Protein AF-A0A532UXM2-F1 (afdb_monomer)

Foldseek 3Di:
DDDPDLVVVLVVVLVVVVVVLVPDDAFDKDKDKAKAWPPLVLVVVLSVVLVVCCVVDVDQDQDPNDRDPSPPPPHDNDDLVRVVVSQPPDDFKDWPDKDKAWDDDDPVVVVSVTDTMITIMIMITGHHD

Organism: NCBI:txid2012998

InterPro domains:
  IPR029063 S-adenosyl-L-methionine-dependent methyltransferase superfamily [SSF53335] (11-88)

Structure (mmCIF, N/CA/C/O backbone):
data_AF-A0A532UXM2-F1
#
_entry.id   AF-A0A532UXM2-F1
#
loop_
_atom_site.group_PDB
_atom_site.id
_atom_site.type_symbol
_atom_site.label_atom_id
_atom_site.label_alt_id
_atom_site.label_comp_id
_atom_site.label_asym_id
_atom_site.label_entity_id
_atom_site.label_seq_id
_atom_site.pdbx_PDB_ins_code
_atom_site.Cartn_x
_atom_site.Cartn_y
_atom_site.Cartn_z
_atom_site.occupancy
_atom_site.B_iso_or_equiv
_atom_site.auth_seq_id
_atom_site.auth_comp_id
_atom_site.auth_asym_id
_atom_site.auth_atom_id
_atom_site.pdbx_PDB_model_num
ATOM 1 N N . MET A 1 1 ? 1.175 9.869 -1.085 1.00 52.62 1 MET A N 1
ATOM 2 C CA . MET A 1 1 ? 2.157 10.923 -1.439 1.00 52.62 1 MET A CA 1
ATOM 3 C C . MET A 1 1 ? 3.351 10.296 -2.140 1.00 52.62 1 MET A C 1
ATOM 5 O O . MET A 1 1 ? 3.815 9.254 -1.696 1.00 52.62 1 M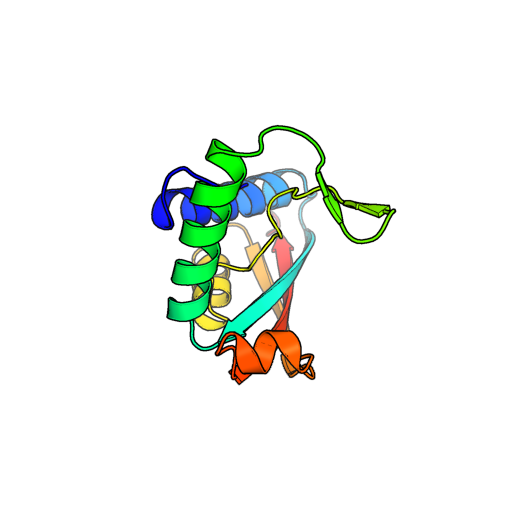ET A O 1
ATOM 9 N N . VAL A 1 2 ? 3.841 10.893 -3.226 1.00 61.56 2 VAL A N 1
ATOM 10 C CA . VAL A 1 2 ? 4.998 10.368 -3.972 1.00 61.56 2 VAL A CA 1
ATOM 11 C C . VAL A 1 2 ? 6.278 10.945 -3.358 1.00 61.56 2 VAL A C 1
ATOM 13 O O . VAL A 1 2 ? 6.552 12.132 -3.505 1.00 61.56 2 VAL A O 1
ATOM 16 N N . GLY A 1 3 ? 7.025 10.127 -2.614 1.00 62.56 3 GLY A N 1
ATOM 17 C CA . GLY A 1 3 ? 8.318 10.506 -2.037 1.00 62.56 3 GLY A CA 1
ATOM 18 C C . GLY A 1 3 ? 9.445 10.522 -3.079 1.00 62.56 3 GLY A C 1
ATOM 19 O O . GLY A 1 3 ? 9.299 9.998 -4.184 1.00 62.56 3 GLY A O 1
ATOM 20 N N . LYS A 1 4 ? 10.610 11.080 -2.720 1.00 66.12 4 LYS A N 1
ATOM 21 C CA . LYS A 1 4 ? 11.805 11.127 -3.588 1.00 66.12 4 LYS A CA 1
ATOM 22 C C . LYS A 1 4 ? 12.345 9.729 -3.909 1.00 66.12 4 LYS A C 1
ATOM 24 O O . LYS A 1 4 ? 12.970 9.532 -4.953 1.00 66.12 4 LYS A O 1
ATOM 29 N N . THR A 1 5 ? 12.103 8.764 -3.021 1.00 72.19 5 THR A N 1
ATOM 30 C CA . THR A 1 5 ? 12.486 7.355 -3.166 1.00 72.19 5 THR A CA 1
ATOM 31 C C . THR A 1 5 ? 11.286 6.431 -2.942 1.00 72.19 5 THR A C 1
ATOM 33 O O . THR A 1 5 ? 10.260 6.833 -2.382 1.00 72.19 5 THR A O 1
ATOM 36 N N . ARG A 1 6 ? 11.415 5.160 -3.354 1.00 72.19 6 ARG A N 1
ATOM 37 C CA . ARG A 1 6 ? 10.406 4.128 -3.054 1.00 72.19 6 ARG A CA 1
ATOM 38 C C . ARG A 1 6 ? 10.229 3.938 -1.551 1.00 72.19 6 ARG A C 1
ATOM 40 O O . ARG A 1 6 ? 9.097 3.849 -1.095 1.00 72.19 6 ARG A O 1
ATOM 47 N N . ARG A 1 7 ? 11.335 3.931 -0.799 1.00 78.62 7 ARG A N 1
ATOM 48 C CA . ARG A 1 7 ? 11.321 3.854 0.666 1.00 78.62 7 ARG A CA 1
ATOM 49 C C . ARG A 1 7 ? 10.525 5.012 1.263 1.00 78.62 7 ARG A C 1
ATOM 51 O O . ARG A 1 7 ? 9.525 4.769 1.914 1.00 78.62 7 ARG A O 1
ATOM 58 N N . GLN A 1 8 ? 10.849 6.247 0.879 1.00 78.44 8 GLN A N 1
ATOM 59 C CA . GLN A 1 8 ? 10.135 7.424 1.375 1.00 78.44 8 GLN A CA 1
ATOM 60 C C . GLN A 1 8 ? 8.645 7.419 1.000 1.00 78.44 8 GLN A C 1
ATOM 62 O O . GLN A 1 8 ? 7.808 7.869 1.770 1.00 78.44 8 GLN A O 1
ATOM 67 N N . SER A 1 9 ? 8.287 6.907 -0.181 1.00 77.12 9 SER A N 1
ATOM 68 C CA . SER A 1 9 ? 6.875 6.768 -0.567 1.00 77.12 9 SER A CA 1
ATOM 69 C C . SER A 1 9 ? 6.130 5.773 0.326 1.00 77.12 9 SER A C 1
ATOM 71 O O . SER A 1 9 ? 4.968 6.012 0.647 1.00 77.12 9 SER A O 1
ATOM 73 N N . ARG A 1 10 ? 6.795 4.687 0.744 1.00 80.12 10 ARG A N 1
ATOM 74 C CA . ARG A 1 10 ? 6.237 3.720 1.698 1.00 80.12 10 ARG A CA 1
ATOM 75 C C . ARG A 1 10 ? 6.113 4.319 3.095 1.00 80.12 10 ARG A C 1
ATOM 77 O O . ARG A 1 10 ? 5.048 4.206 3.690 1.00 80.12 10 ARG A O 1
ATOM 84 N N . ASP A 1 11 ? 7.142 5.021 3.561 1.00 84.12 11 ASP A N 1
ATOM 85 C CA . ASP A 1 11 ? 7.132 5.697 4.863 1.00 84.12 11 ASP A CA 1
ATOM 86 C C . ASP A 1 11 ? 5.988 6.724 4.931 1.00 84.12 11 ASP A C 1
ATOM 88 O O . ASP A 1 11 ? 5.195 6.730 5.869 1.00 84.12 11 ASP A O 1
ATOM 92 N N . ASN A 1 12 ? 5.819 7.524 3.872 1.00 84.81 12 ASN A N 1
ATOM 93 C CA . ASN A 1 12 ? 4.715 8.476 3.752 1.00 84.81 12 ASN A CA 1
ATOM 94 C C . ASN A 1 12 ? 3.337 7.796 3.749 1.00 84.81 12 ASN A C 1
ATOM 96 O O . ASN A 1 12 ? 2.377 8.367 4.260 1.00 84.81 12 ASN A O 1
ATOM 100 N N . ALA A 1 13 ? 3.209 6.614 3.139 1.00 84.50 13 ALA A N 1
ATOM 101 C CA . ALA A 1 13 ? 1.954 5.867 3.144 1.00 84.50 13 ALA A CA 1
ATOM 102 C C . ALA A 1 13 ? 1.637 5.325 4.546 1.00 84.50 13 ALA A C 1
ATOM 104 O O . ALA A 1 13 ? 0.512 5.485 5.010 1.00 84.50 13 ALA A O 1
ATOM 105 N N . SER A 1 14 ? 2.636 4.779 5.244 1.00 85.75 14 SER A N 1
ATOM 106 C CA . SER A 1 14 ? 2.496 4.319 6.631 1.00 85.75 14 SER A CA 1
ATOM 107 C C . SER A 1 14 ? 2.087 5.459 7.573 1.00 85.75 14 SER A C 1
ATOM 109 O O . SER A 1 14 ? 1.127 5.332 8.339 1.00 85.75 14 SER A O 1
ATOM 111 N N . LEU A 1 15 ? 2.732 6.624 7.449 1.00 89.19 15 LEU A N 1
ATOM 112 C CA . LEU A 1 15 ? 2.352 7.830 8.190 1.00 89.19 15 LEU A CA 1
ATOM 113 C 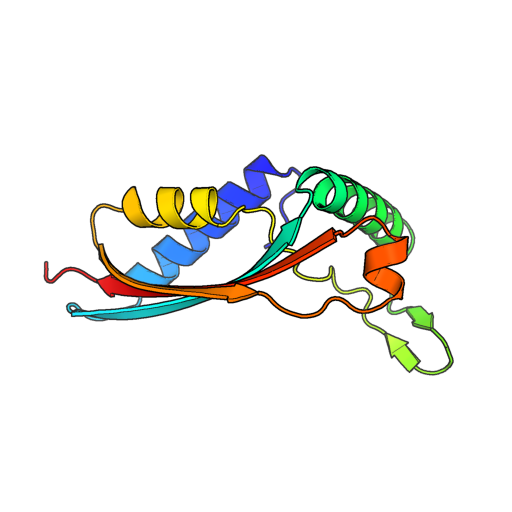C . LEU A 1 15 ? 0.924 8.277 7.865 1.00 89.19 15 LEU A C 1
ATOM 115 O O . LEU A 1 15 ? 0.169 8.615 8.772 1.00 89.19 15 LEU A O 1
ATOM 119 N N . ALA A 1 16 ? 0.522 8.246 6.591 1.00 88.88 16 ALA A N 1
ATOM 120 C CA . ALA A 1 16 ? -0.830 8.623 6.190 1.00 88.88 16 ALA A CA 1
ATOM 121 C C . ALA A 1 16 ? -1.896 7.708 6.813 1.00 88.88 16 ALA A C 1
ATOM 123 O O . ALA A 1 16 ? -2.894 8.209 7.330 1.00 88.88 16 ALA A O 1
ATOM 124 N N . VAL A 1 17 ? -1.674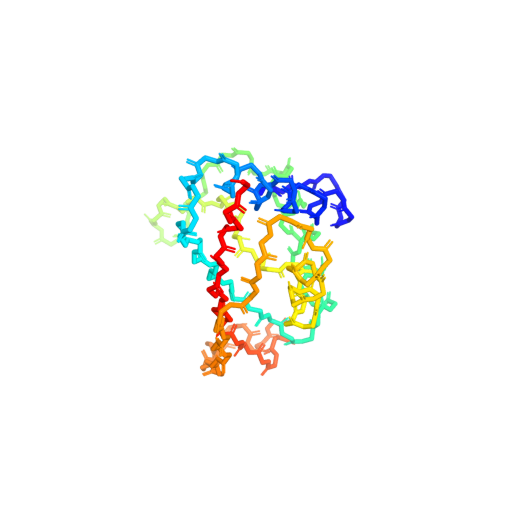 6.389 6.817 1.00 89.31 17 VAL A N 1
ATOM 125 C CA . VAL A 1 17 ? -2.576 5.429 7.476 1.00 89.31 17 VAL A CA 1
ATOM 126 C C . VAL A 1 17 ? -2.615 5.675 8.986 1.00 89.31 17 VAL A C 1
ATOM 128 O O . VAL A 1 17 ? -3.695 5.731 9.570 1.00 89.31 17 VAL A O 1
ATOM 131 N N . THR A 1 18 ? -1.460 5.913 9.608 1.00 90.00 18 THR A N 1
ATOM 132 C CA . THR A 1 18 ? -1.361 6.216 11.044 1.00 90.00 18 THR A CA 1
ATOM 133 C C . THR A 1 18 ? -2.141 7.481 11.412 1.00 90.00 18 THR A C 1
ATOM 135 O O . THR A 1 18 ? -2.937 7.481 12.350 1.00 90.00 18 THR A O 1
ATOM 138 N N . HIS A 1 19 ? -1.969 8.565 10.653 1.00 92.88 19 HIS A N 1
ATOM 139 C CA . HIS A 1 19 ? -2.724 9.798 10.864 1.00 92.88 19 HIS A CA 1
ATOM 140 C C . HIS A 1 19 ? -4.223 9.600 10.626 1.00 92.88 19 HIS A C 1
ATOM 142 O O . HIS A 1 19 ? -5.021 10.087 11.423 1.00 92.88 19 HIS A O 1
ATOM 148 N N . ALA A 1 20 ? -4.615 8.843 9.597 1.00 91.75 20 ALA A N 1
ATOM 149 C CA . ALA A 1 20 ? -6.017 8.519 9.347 1.00 91.75 20 ALA A CA 1
ATOM 150 C C . ALA A 1 20 ? -6.650 7.761 10.527 1.00 91.75 20 ALA A C 1
ATOM 152 O O . ALA A 1 20 ? -7.733 8.131 10.972 1.00 91.75 20 ALA A O 1
ATOM 153 N N . LEU A 1 21 ? -5.957 6.767 11.096 1.00 91.62 21 LEU A N 1
ATOM 154 C CA . LEU A 1 21 ? -6.403 6.061 12.304 1.00 91.62 21 LEU A CA 1
ATOM 155 C C . LEU A 1 21 ? -6.514 6.997 13.515 1.00 91.62 21 LEU A C 1
ATOM 157 O O . LEU A 1 21 ? -7.460 6.898 14.300 1.00 91.62 21 LEU A O 1
ATOM 161 N N . ASN A 1 22 ? -5.586 7.940 13.675 1.00 91.00 22 ASN A N 1
ATOM 162 C CA . ASN A 1 22 ? -5.629 8.895 14.784 1.00 91.00 22 ASN A CA 1
ATOM 163 C C . ASN A 1 22 ? -6.867 9.800 14.740 1.00 91.00 22 ASN A C 1
ATOM 165 O O . ASN A 1 22 ? -7.382 10.140 15.802 1.00 91.00 22 ASN A O 1
ATOM 169 N N . LEU A 1 23 ? -7.389 10.107 13.549 1.00 93.31 23 LEU A N 1
ATOM 170 C CA . LEU A 1 23 ? -8.617 10.892 13.375 1.00 93.31 23 LEU A CA 1
ATOM 171 C C . LEU A 1 23 ? -9.896 10.127 13.750 1.00 93.31 23 LEU A C 1
ATOM 173 O O . LEU A 1 23 ? -10.932 10.746 13.989 1.00 93.31 23 LEU A O 1
ATOM 177 N N . LEU A 1 24 ? -9.856 8.793 13.799 1.00 93.38 24 LEU A N 1
ATOM 178 C CA . LEU A 1 24 ? -11.034 7.998 14.136 1.00 93.38 24 LEU A CA 1
ATOM 179 C C . LEU A 1 24 ? -11.334 8.037 15.634 1.00 93.38 24 LEU A C 1
ATOM 181 O O . LEU A 1 24 ? -10.432 8.024 16.477 1.00 93.38 24 LEU A O 1
ATOM 185 N N . LYS A 1 25 ? -12.624 7.977 15.971 1.00 94.06 25 LYS A N 1
ATOM 186 C CA . LYS A 1 25 ? -13.068 7.660 17.333 1.00 94.06 25 LYS A CA 1
ATOM 187 C C . LYS A 1 25 ? -12.686 6.213 17.698 1.00 94.06 25 LYS A C 1
ATOM 189 O O . LYS A 1 25 ? -12.584 5.377 16.794 1.00 94.06 25 LYS A O 1
ATOM 194 N N . PRO A 1 26 ? -12.505 5.898 18.994 1.00 94.25 26 PRO A N 1
ATOM 195 C CA . PRO A 1 26 ? -12.360 4.525 19.479 1.00 94.25 26 PRO A CA 1
ATOM 196 C C . PRO A 1 26 ? -13.407 3.578 18.877 1.00 94.25 26 PRO A C 1
ATOM 198 O O . PRO A 1 26 ? -14.595 3.899 18.838 1.00 94.25 26 PRO A O 1
ATOM 201 N N . GLY A 1 27 ? -12.969 2.427 18.364 1.00 93.62 27 GLY A N 1
ATOM 202 C CA . GLY A 1 27 ? -13.838 1.460 17.687 1.00 93.62 27 GLY A CA 1
ATOM 203 C C . GLY A 1 27 ? -14.278 1.835 16.264 1.00 93.62 27 GLY A C 1
ATOM 204 O O . GLY A 1 27 ? -14.983 1.037 15.643 1.00 93.62 27 GLY A O 1
ATOM 205 N N . GLY A 1 28 ? -13.876 2.999 15.742 1.00 95.19 28 GLY A N 1
ATOM 206 C CA . GLY A 1 28 ? -14.109 3.412 14.357 1.00 95.19 28 GLY A CA 1
ATOM 207 C C . GLY A 1 28 ? -13.303 2.588 13.350 1.00 95.19 28 GLY A C 1
ATOM 208 O O . GLY A 1 28 ? -12.276 2.001 13.695 1.00 95.19 28 GLY A O 1
ATOM 209 N N . HIS A 1 29 ? -13.761 2.565 12.096 1.00 96.00 29 HIS A N 1
ATOM 210 C CA . HIS A 1 29 ? -13.157 1.771 11.025 1.00 96.00 29 HIS A CA 1
ATOM 211 C C . HIS A 1 29 ? -12.479 2.659 9.977 1.00 96.00 29 HIS A C 1
ATOM 213 O O . HIS A 1 29 ? -13.043 3.664 9.545 1.00 96.00 29 HIS A O 1
ATOM 219 N N . LEU A 1 30 ? -11.286 2.257 9.548 1.00 94.38 30 LEU A N 1
ATOM 220 C CA . LEU A 1 30 ? -10.597 2.762 8.369 1.00 94.38 30 LEU A CA 1
ATOM 221 C C . LEU A 1 30 ? -10.701 1.707 7.263 1.00 94.38 30 LEU A C 1
ATOM 223 O O . LEU A 1 30 ? -10.426 0.531 7.490 1.00 94.38 30 LEU A O 1
ATOM 227 N N . ILE A 1 31 ? -11.079 2.134 6.062 1.00 94.25 31 ILE A N 1
ATOM 228 C CA . ILE A 1 31 ? -11.119 1.277 4.876 1.00 94.25 31 ILE A CA 1
ATOM 229 C C . ILE A 1 31 ? -9.979 1.713 3.959 1.00 94.25 31 ILE A C 1
ATOM 231 O O . ILE A 1 31 ? -9.939 2.857 3.510 1.00 94.25 31 ILE A O 1
ATOM 235 N N . ILE A 1 32 ? -9.050 0.801 3.692 1.00 90.94 32 ILE A N 1
ATOM 236 C CA . ILE A 1 32 ? -7.896 1.024 2.821 1.00 90.94 32 ILE A CA 1
ATOM 237 C C . ILE A 1 32 ? -8.151 0.259 1.528 1.00 90.94 32 ILE A C 1
ATOM 239 O O . ILE A 1 32 ? -8.274 -0.962 1.554 1.00 90.94 32 ILE A O 1
ATOM 243 N N . ILE A 1 33 ? -8.236 0.972 0.405 1.00 89.81 33 ILE A N 1
ATOM 244 C CA . ILE A 1 33 ? -8.442 0.385 -0.924 1.00 89.81 33 ILE A CA 1
ATOM 245 C C . ILE A 1 33 ? -7.238 0.738 -1.779 1.00 89.81 33 ILE A C 1
ATOM 247 O O . ILE A 1 33 ? -6.986 1.915 -2.024 1.00 89.81 33 ILE A O 1
ATOM 251 N N . GLU A 1 34 ? -6.522 -0.276 -2.252 1.00 86.56 34 GLU A N 1
ATOM 252 C CA . GLU A 1 34 ? -5.279 -0.078 -2.984 1.00 86.56 34 GLU A CA 1
ATOM 253 C C . GLU A 1 34 ? -5.152 -1.062 -4.164 1.00 86.56 34 GLU A C 1
ATOM 255 O O . GLU A 1 34 ? -5.259 -2.280 -3.981 1.00 86.56 34 GLU A O 1
ATOM 260 N N . PRO A 1 35 ? -4.912 -0.571 -5.396 1.00 85.75 35 PRO A N 1
ATOM 261 C CA . PRO A 1 35 ? -4.674 -1.427 -6.550 1.00 85.75 35 PRO A CA 1
ATOM 262 C C . PRO A 1 35 ? -3.212 -1.884 -6.603 1.00 85.75 35 PRO A C 1
ATOM 264 O O . PRO A 1 35 ? -2.308 -1.086 -6.846 1.00 85.75 35 PRO A O 1
ATOM 267 N N . VAL A 1 36 ? -2.970 -3.183 -6.463 1.00 86.88 36 VAL A N 1
ATOM 268 C CA . VAL A 1 36 ? -1.633 -3.786 -6.505 1.00 86.88 36 VAL A CA 1
ATOM 269 C C . VAL A 1 36 ? -1.357 -4.388 -7.882 1.00 86.88 36 VAL A C 1
ATOM 271 O O . VAL A 1 36 ? -2.179 -5.106 -8.449 1.00 86.88 36 VAL A O 1
ATOM 274 N N . PHE A 1 37 ? -0.173 -4.113 -8.429 1.00 84.31 37 PHE A N 1
ATOM 275 C CA . PHE A 1 37 ? 0.229 -4.521 -9.775 1.00 84.31 37 PHE A CA 1
ATOM 276 C C . PHE A 1 37 ? 1.479 -5.405 -9.739 1.00 84.31 37 PHE A C 1
ATOM 278 O O . PHE A 1 37 ? 2.441 -5.113 -9.027 1.00 84.31 37 PHE A O 1
ATOM 285 N N . TYR A 1 38 ? 1.492 -6.451 -10.564 1.00 81.69 38 TYR A N 1
ATOM 286 C CA . TYR A 1 38 ? 2.608 -7.386 -10.692 1.00 81.69 38 TYR A CA 1
ATOM 287 C C . TYR A 1 38 ? 3.091 -7.492 -12.147 1.00 81.69 38 TYR A C 1
ATOM 289 O O . TYR A 1 38 ? 2.267 -7.456 -13.066 1.00 81.69 38 TYR A O 1
ATOM 297 N N . PRO A 1 39 ? 4.400 -7.707 -12.371 1.00 80.12 39 PRO A N 1
ATOM 298 C CA . PRO A 1 39 ? 5.435 -7.864 -11.348 1.00 80.12 39 PRO A CA 1
ATOM 299 C C . PRO A 1 39 ? 5.885 -6.516 -10.748 1.00 80.12 39 PRO A C 1
ATOM 301 O O . PRO A 1 39 ? 5.943 -5.491 -11.423 1.00 80.12 39 PRO A O 1
ATOM 304 N N . VAL A 1 40 ? 6.219 -6.521 -9.456 1.00 75.44 40 VAL A N 1
ATOM 305 C CA . VAL A 1 40 ? 6.410 -5.317 -8.611 1.00 75.44 40 VAL A CA 1
ATOM 306 C C . VAL A 1 40 ? 7.537 -4.396 -9.102 1.00 75.44 40 VAL A C 1
ATOM 308 O O . VAL A 1 40 ? 7.525 -3.180 -8.869 1.00 75.44 40 VAL A O 1
ATOM 311 N N . PHE A 1 41 ? 8.531 -4.958 -9.792 1.00 72.94 41 PHE A N 1
ATOM 312 C CA . PHE A 1 41 ? 9.642 -4.194 -10.357 1.00 72.94 41 PHE A CA 1
ATOM 313 C C . PHE A 1 41 ? 9.204 -3.321 -11.543 1.00 72.94 41 PHE A C 1
ATOM 315 O O . PHE A 1 41 ? 9.727 -2.216 -11.691 1.00 72.94 41 PHE A O 1
ATOM 322 N N . MET A 1 42 ? 8.185 -3.732 -12.312 1.00 71.88 42 MET A N 1
ATOM 323 C CA . MET A 1 42 ? 7.640 -2.923 -13.413 1.00 71.88 42 MET A CA 1
ATOM 324 C C . MET A 1 42 ? 7.002 -1.636 -12.897 1.00 71.88 42 MET A C 1
ATOM 326 O O . MET A 1 42 ? 7.120 -0.588 -13.527 1.00 71.88 42 MET A O 1
ATOM 330 N N . MET A 1 43 ? 6.450 -1.658 -11.682 1.00 68.38 43 MET A N 1
ATOM 331 C CA . MET A 1 43 ? 5.967 -0.440 -11.021 1.00 68.38 43 MET A CA 1
ATOM 332 C C . MET A 1 43 ? 7.107 0.515 -10.648 1.00 68.38 43 MET A C 1
ATOM 334 O O . MET A 1 43 ? 6.904 1.726 -10.578 1.00 68.38 43 MET A O 1
ATOM 338 N N . GLY A 1 44 ? 8.325 -0.009 -10.474 1.00 64.00 44 GLY A N 1
ATOM 339 C CA . GLY A 1 44 ? 9.543 0.787 -10.338 1.00 64.00 44 GLY A CA 1
ATOM 340 C C . GLY A 1 44 ? 9.932 1.480 -11.642 1.00 64.00 44 GLY A C 1
ATOM 341 O O . GLY A 1 44 ? 10.196 2.678 -11.633 1.00 64.00 44 GLY A O 1
ATOM 342 N N . VAL A 1 45 ? 9.898 0.765 -12.769 1.00 67.38 45 VAL A N 1
ATOM 343 C CA . VAL A 1 45 ? 10.150 1.355 -14.098 1.00 67.38 45 VAL A CA 1
ATOM 344 C C . VAL A 1 45 ? 9.144 2.468 -14.375 1.00 67.38 45 VAL A C 1
ATOM 346 O O . VAL A 1 45 ? 9.529 3.592 -14.685 1.00 67.38 45 VAL A O 1
ATOM 349 N N . VAL A 1 46 ? 7.857 2.196 -14.147 1.00 67.19 46 VAL A N 1
ATOM 350 C CA . VAL A 1 46 ? 6.785 3.187 -14.283 1.00 67.19 46 VAL A CA 1
ATOM 351 C C . VAL A 1 46 ? 7.025 4.402 -13.375 1.00 67.19 46 VAL A C 1
ATOM 353 O O . VAL A 1 46 ? 6.804 5.529 -13.811 1.00 67.19 46 VAL A O 1
ATOM 356 N N . PHE A 1 47 ? 7.514 4.216 -12.144 1.00 66.38 47 PHE A N 1
ATOM 357 C CA . PHE A 1 47 ? 7.887 5.318 -11.246 1.00 66.38 47 PHE A CA 1
ATOM 358 C C . PHE A 1 47 ? 9.006 6.196 -11.820 1.00 66.38 47 PHE A C 1
ATOM 360 O O . PHE A 1 47 ? 8.875 7.421 -11.827 1.00 66.38 47 PHE A O 1
ATOM 367 N N . TYR A 1 48 ? 10.088 5.599 -12.324 1.00 65.62 48 TYR A N 1
ATOM 368 C CA . TYR A 1 48 ? 11.208 6.361 -12.884 1.00 65.62 48 TYR A CA 1
ATOM 369 C C . TYR A 1 48 ? 10.847 7.051 -14.199 1.00 65.62 48 TYR A C 1
ATOM 371 O O . TYR A 1 48 ? 11.178 8.225 -14.360 1.00 65.62 48 TYR A O 1
ATOM 379 N N . VAL A 1 49 ? 10.107 6.376 -15.086 1.00 67.94 49 VAL A N 1
ATOM 380 C CA . VAL A 1 49 ? 9.578 6.972 -16.323 1.00 67.94 49 VAL A CA 1
ATOM 381 C C . VAL A 1 49 ? 8.695 8.171 -15.986 1.00 67.94 49 VAL A C 1
ATOM 383 O O . VAL A 1 49 ? 8.918 9.259 -16.505 1.00 67.94 49 VAL A O 1
ATOM 386 N N . LYS A 1 50 ? 7.755 8.024 -15.044 1.00 68.38 50 LYS A N 1
ATOM 387 C CA . LYS A 1 50 ? 6.912 9.138 -14.581 1.00 68.38 50 LYS A CA 1
ATOM 388 C C . LYS A 1 50 ? 7.731 10.277 -14.005 1.00 68.38 50 LYS A C 1
ATOM 390 O O . LYS A 1 50 ? 7.473 11.417 -14.355 1.00 68.38 50 LYS A O 1
ATOM 395 N N . ARG A 1 51 ? 8.716 9.987 -13.150 1.00 67.88 51 ARG A N 1
ATOM 396 C CA . ARG A 1 51 ? 9.584 11.011 -12.555 1.00 67.88 51 ARG A CA 1
ATOM 397 C C . ARG A 1 51 ? 10.340 11.784 -13.632 1.00 67.88 51 ARG A C 1
ATOM 399 O O . ARG A 1 51 ? 10.436 13.006 -13.543 1.00 67.88 51 ARG A O 1
ATOM 406 N N . PHE A 1 52 ? 10.874 11.079 -14.625 1.00 64.25 52 PHE A N 1
ATOM 407 C CA . PHE A 1 52 ? 11.557 11.687 -15.759 1.00 64.25 52 PHE A CA 1
ATOM 408 C C . PHE A 1 52 ? 10.606 12.588 -16.553 1.00 64.25 52 PHE A C 1
ATOM 410 O O . PHE A 1 52 ? 10.913 13.757 -16.753 1.00 64.25 52 PHE A O 1
ATOM 417 N N . VAL A 1 53 ? 9.407 12.098 -16.875 1.00 62.34 53 VAL A N 1
ATOM 418 C CA . VAL A 1 53 ? 8.375 12.884 -17.562 1.00 62.34 53 VAL A CA 1
ATOM 419 C C . VAL A 1 53 ? 7.972 14.107 -16.732 1.00 62.34 53 VAL A C 1
ATOM 421 O O . VAL A 1 53 ? 8.056 15.214 -17.235 1.00 62.34 53 VAL A O 1
ATOM 424 N N . THR A 1 54 ? 7.672 13.974 -15.436 1.00 58.84 54 THR A N 1
ATOM 425 C CA . THR A 1 54 ? 7.303 15.115 -14.568 1.00 58.84 54 THR A CA 1
ATOM 426 C C . THR A 1 54 ? 8.407 16.158 -14.396 1.00 58.84 54 THR A C 1
ATOM 428 O O . THR A 1 54 ? 8.103 17.305 -14.096 1.00 58.84 54 THR A O 1
ATOM 431 N N . LYS A 1 55 ? 9.683 15.787 -14.569 1.00 60.34 55 LYS A N 1
ATOM 432 C CA . LYS A 1 55 ? 10.793 16.754 -14.571 1.00 60.34 55 LYS A CA 1
ATOM 433 C C . LYS A 1 55 ? 10.837 17.589 -15.851 1.00 60.34 55 LYS A C 1
ATOM 435 O O . LYS A 1 55 ? 11.356 18.696 -15.816 1.00 60.34 55 LYS A O 1
ATOM 440 N N . VAL A 1 56 ? 10.350 17.037 -16.960 1.00 58.06 56 VAL A N 1
ATOM 441 C CA . VAL A 1 56 ? 10.370 17.668 -18.288 1.00 58.06 56 VAL A CA 1
ATOM 442 C C . VAL A 1 56 ? 9.044 18.379 -18.577 1.00 58.06 56 VAL A C 1
ATOM 444 O O . VAL A 1 56 ? 9.018 19.403 -19.250 1.00 58.06 56 VAL A O 1
ATOM 447 N N . THR A 1 57 ? 7.938 17.872 -18.036 1.00 53.28 57 THR A N 1
ATOM 448 C CA . THR A 1 57 ? 6.582 18.366 -18.275 1.00 53.28 57 THR A CA 1
ATOM 449 C C . THR A 1 57 ? 5.915 18.691 -16.941 1.00 53.28 57 THR A C 1
ATOM 451 O O . THR A 1 57 ? 5.148 17.899 -16.393 1.00 53.28 57 THR A O 1
ATOM 454 N N . SER A 1 58 ? 6.232 19.866 -16.400 1.00 48.69 58 SER A N 1
ATOM 455 C CA . SER A 1 58 ? 5.617 20.419 -15.182 1.00 48.69 58 SER A CA 1
ATOM 456 C C . SER A 1 58 ? 4.188 20.934 -15.413 1.00 48.69 58 SER A C 1
ATOM 458 O O . SER A 1 58 ? 3.485 21.255 -14.460 1.00 48.69 58 SER A O 1
ATOM 460 N N . ASN A 1 59 ? 3.756 21.013 -16.676 1.00 49.84 59 ASN A N 1
ATOM 461 C CA . ASN A 1 59 ? 2.477 21.577 -17.093 1.00 49.84 59 ASN A CA 1
ATOM 462 C C . ASN A 1 59 ? 1.573 20.501 -17.700 1.00 49.84 59 ASN A C 1
ATOM 464 O O . ASN A 1 59 ? 2.052 19.541 -18.303 1.00 49.84 59 ASN A O 1
ATOM 468 N N . ARG A 1 60 ? 0.255 20.674 -17.531 1.00 52.75 60 ARG A N 1
ATOM 469 C CA . ARG A 1 60 ? -0.791 19.849 -18.156 1.00 52.75 60 ARG A CA 1
ATOM 470 C C . ARG A 1 60 ? -0.445 19.624 -19.626 1.00 52.75 60 ARG A C 1
ATOM 472 O O . ARG A 1 60 ? -0.252 20.592 -20.353 1.00 52.75 60 ARG A O 1
ATOM 479 N N . ILE A 1 61 ? -0.375 18.369 -20.055 1.00 49.72 61 ILE A N 1
ATOM 480 C CA . ILE A 1 61 ? -0.070 18.043 -21.449 1.00 49.72 61 ILE A CA 1
ATOM 481 C C . ILE A 1 61 ? -1.355 17.610 -22.130 1.00 49.72 61 ILE A C 1
ATOM 483 O O . ILE A 1 61 ? -2.118 16.786 -21.616 1.00 49.72 61 ILE A O 1
ATOM 487 N N . GLN A 1 62 ? -1.613 18.201 -23.289 1.00 46.44 62 GLN A N 1
ATOM 488 C CA . GLN A 1 62 ? -2.742 17.818 -24.110 1.00 46.44 62 GLN A CA 1
ATOM 489 C C . GLN A 1 62 ? -2.366 16.539 -24.861 1.00 46.44 62 GLN A C 1
ATOM 491 O O . GLN A 1 62 ? -1.466 16.537 -25.695 1.00 46.44 62 GLN A O 1
ATOM 496 N N . ILE A 1 63 ? -3.046 15.438 -24.546 1.00 56.88 63 ILE A N 1
ATOM 497 C CA . ILE A 1 63 ? -2.907 14.173 -25.275 1.00 56.88 63 ILE A CA 1
ATOM 498 C C . ILE A 1 63 ? -4.233 13.943 -25.989 1.00 56.88 63 ILE A C 1
ATOM 500 O O . ILE A 1 63 ? -5.277 13.891 -25.338 1.00 56.88 63 ILE A O 1
ATOM 504 N N . LEU A 1 64 ? -4.189 13.823 -27.321 1.00 51.72 64 LEU A N 1
ATOM 505 C CA . LEU A 1 64 ? -5.362 13.562 -28.170 1.00 51.72 64 LEU A CA 1
ATOM 506 C C . LEU A 1 64 ? -6.508 14.566 -27.938 1.00 51.72 64 LEU A C 1
ATOM 508 O O . LEU A 1 64 ? -7.657 14.188 -27.721 1.00 51.72 64 LEU A O 1
ATOM 512 N N . GLY A 1 65 ? -6.184 15.861 -27.905 1.00 50.84 65 GLY A N 1
ATOM 513 C CA . GLY A 1 65 ? -7.171 16.933 -27.741 1.00 50.84 65 GLY A CA 1
ATOM 514 C C . GLY A 1 65 ? -7.715 17.112 -26.318 1.00 50.84 65 GLY A C 1
ATOM 515 O O . GLY A 1 65 ? -8.370 18.117 -26.056 1.00 50.84 65 GLY A O 1
ATOM 516 N N . LYS A 1 66 ? -7.406 16.214 -25.371 1.00 46.66 66 LYS A N 1
ATOM 517 C CA . LYS A 1 66 ? -7.845 16.312 -23.971 1.00 46.66 66 LYS A CA 1
ATOM 518 C C . LYS A 1 66 ? -6.711 16.792 -23.074 1.00 46.66 66 LYS A C 1
ATOM 520 O O . LYS A 1 66 ? -5.602 16.254 -23.113 1.00 46.66 66 LYS A O 1
ATOM 525 N N . TRP A 1 67 ? -7.009 17.785 -22.236 1.00 48.56 67 TRP A N 1
ATOM 526 C CA . TRP A 1 67 ? -6.137 18.189 -21.137 1.00 48.56 67 TRP A CA 1
ATOM 527 C C . TRP A 1 67 ? -6.041 17.037 -20.147 1.00 48.56 67 TRP A C 1
ATOM 529 O O . TRP A 1 67 ? -6.948 16.807 -19.350 1.00 48.56 67 TRP A O 1
ATOM 539 N N . ASN A 1 68 ? -4.944 16.292 -20.218 1.00 46.66 68 ASN A N 1
ATOM 540 C CA . ASN A 1 68 ? -4.668 15.246 -19.259 1.00 46.66 68 ASN A CA 1
ATOM 541 C C . ASN A 1 68 ? -3.740 15.831 -18.205 1.00 46.66 68 ASN A C 1
ATOM 543 O O . ASN A 1 68 ? -2.636 16.302 -18.493 1.00 46.66 68 ASN A O 1
ATOM 547 N N . ASN A 1 69 ? -4.180 15.784 -16.951 1.00 46.81 69 ASN A N 1
ATOM 548 C CA . ASN A 1 69 ? -3.222 15.862 -15.870 1.00 46.81 69 ASN A CA 1
ATOM 549 C C . ASN A 1 69 ? -2.338 14.621 -16.020 1.00 46.81 69 ASN A C 1
ATOM 551 O O . ASN A 1 69 ? -2.772 13.521 -15.682 1.00 46.81 69 ASN A O 1
ATOM 555 N N . ILE A 1 70 ? -1.075 14.787 -16.420 1.00 49.28 70 ILE A N 1
ATOM 556 C CA . ILE A 1 70 ? -0.032 13.858 -15.962 1.00 49.28 70 ILE A CA 1
ATOM 557 C C . ILE A 1 70 ? 0.225 14.171 -14.479 1.00 49.28 70 ILE A C 1
ATOM 559 O O . ILE A 1 70 ? 1.327 14.460 -14.034 1.00 49.28 70 ILE A O 1
ATOM 563 N N . GLY A 1 71 ? -0.848 14.170 -13.686 1.00 41.84 71 GLY A N 1
ATOM 564 C CA . GLY A 1 71 ? -0.757 14.006 -12.253 1.00 41.84 71 GLY A CA 1
ATOM 565 C C . GLY A 1 71 ? -0.296 12.576 -12.050 1.00 41.84 71 GLY A C 1
ATOM 566 O O . GLY A 1 71 ? -0.843 11.666 -12.676 1.00 41.84 71 GLY A O 1
ATOM 567 N N . ALA A 1 72 ? 0.758 12.395 -11.255 1.00 39.12 72 ALA A N 1
ATOM 568 C CA . ALA A 1 72 ? 1.387 11.102 -11.029 1.00 39.12 72 ALA A CA 1
ATOM 569 C C . ALA A 1 72 ? 0.308 10.026 -10.819 1.00 39.12 72 ALA A C 1
ATOM 571 O O . ALA A 1 72 ? -0.418 10.106 -9.827 1.00 39.12 72 ALA A O 1
ATOM 572 N N . PRO A 1 73 ? 0.161 9.033 -11.720 1.00 45.00 73 PRO A N 1
ATOM 573 C CA . PRO A 1 73 ? -0.817 7.989 -11.488 1.00 45.00 73 PRO A CA 1
ATOM 574 C C . PRO A 1 73 ? -0.416 7.306 -10.193 1.00 45.00 73 PRO A C 1
ATOM 576 O O . PRO A 1 73 ? 0.720 6.820 -10.107 1.00 45.00 73 PRO A O 1
ATOM 579 N N . VAL A 1 74 ? -1.320 7.346 -9.214 1.00 50.53 74 VAL A N 1
ATOM 580 C CA . VAL A 1 74 ? -1.201 6.672 -7.925 1.00 50.53 74 VAL A CA 1
ATOM 581 C C . VAL A 1 74 ? -1.101 5.192 -8.247 1.00 50.53 74 VAL A C 1
ATOM 583 O O . VAL A 1 74 ? -2.076 4.529 -8.582 1.00 50.53 74 VAL A O 1
ATOM 586 N N . VAL A 1 75 ? 0.132 4.716 -8.313 1.00 57.47 75 VAL A N 1
ATOM 587 C CA . VAL A 1 75 ? 0.438 3.312 -8.509 1.00 57.47 75 VAL A CA 1
ATOM 588 C C . VAL A 1 75 ? 0.861 2.779 -7.167 1.00 57.47 75 VAL A C 1
ATOM 590 O O . VAL A 1 75 ? 1.742 3.369 -6.538 1.00 57.47 75 VAL A O 1
ATOM 593 N N . SER A 1 76 ? 0.240 1.687 -6.735 1.00 60.06 76 SER A N 1
ATOM 594 C CA . SER A 1 76 ? 0.643 1.085 -5.480 1.00 60.06 76 SER A CA 1
ATOM 595 C C . SER A 1 76 ? 2.084 0.613 -5.556 1.00 60.06 76 SER A C 1
ATOM 597 O O . SER A 1 76 ? 2.504 -0.051 -6.509 1.00 60.06 76 SER A O 1
ATOM 599 N N . TYR A 1 77 ? 2.853 0.991 -4.541 1.00 69.19 77 TYR A N 1
ATOM 600 C CA . TYR A 1 77 ? 4.247 0.583 -4.369 1.00 69.19 77 TYR A CA 1
ATOM 601 C C . TYR A 1 77 ? 4.396 -0.619 -3.438 1.00 69.19 77 TYR A C 1
ATOM 603 O O . TYR A 1 77 ? 5.530 -1.047 -3.171 1.00 69.19 77 TYR A O 1
ATOM 611 N N . PHE A 1 78 ? 3.270 -1.117 -2.937 1.00 77.25 78 PHE A N 1
ATOM 612 C CA . PHE A 1 78 ? 3.183 -2.236 -2.025 1.00 77.25 78 PHE A CA 1
ATOM 613 C C . PHE A 1 78 ? 2.685 -3.470 -2.768 1.00 77.25 78 PHE A C 1
ATOM 615 O O . PHE A 1 78 ? 1.913 -3.369 -3.721 1.00 77.25 78 PHE A O 1
ATOM 622 N N . THR A 1 79 ? 3.157 -4.636 -2.340 1.00 86.06 79 THR A N 1
ATOM 623 C CA . THR A 1 79 ? 2.466 -5.896 -2.616 1.00 86.06 79 THR A CA 1
ATOM 624 C C . THR A 1 79 ? 1.319 -6.079 -1.630 1.00 86.06 79 THR A C 1
ATOM 626 O O . THR A 1 79 ? 1.189 -5.308 -0.679 1.00 86.06 79 THR A O 1
ATOM 629 N N . ASN A 1 80 ? 0.493 -7.102 -1.837 1.00 87.31 80 ASN A N 1
ATOM 630 C CA . ASN A 1 80 ? -0.576 -7.410 -0.887 1.00 87.31 80 ASN A CA 1
ATOM 631 C C . ASN A 1 80 ? 0.002 -7.747 0.490 1.00 87.31 80 ASN A C 1
ATOM 633 O O . ASN A 1 80 ? -0.478 -7.236 1.493 1.00 87.31 80 ASN A O 1
ATOM 637 N N . GLU A 1 81 ? 1.088 -8.517 0.501 1.00 88.38 81 GLU A N 1
ATOM 638 C CA . GLU A 1 81 ? 1.820 -8.917 1.701 1.00 88.38 81 GLU A CA 1
ATOM 639 C C . GLU A 1 81 ? 2.403 -7.687 2.403 1.00 88.38 81 GLU A C 1
ATOM 641 O O . GLU A 1 81 ? 2.221 -7.517 3.595 1.00 88.38 81 GLU A O 1
ATOM 646 N N . GLN A 1 82 ? 2.997 -6.746 1.661 1.00 86.94 82 GLN A N 1
ATOM 647 C CA . GLN A 1 82 ? 3.544 -5.529 2.271 1.00 86.94 82 GLN A CA 1
ATOM 64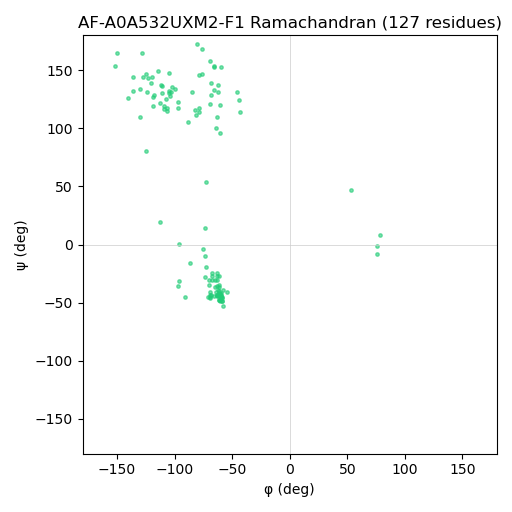8 C C . GLN A 1 82 ? 2.464 -4.596 2.840 1.00 86.94 82 GLN A C 1
ATOM 650 O O . GLN A 1 82 ? 2.743 -3.864 3.788 1.00 86.94 82 GLN A O 1
ATOM 655 N N . LEU A 1 83 ? 1.260 -4.569 2.253 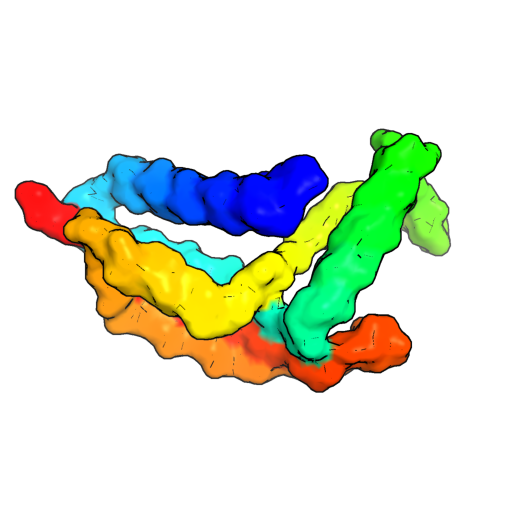1.00 86.94 83 LEU A N 1
ATOM 656 C CA . LEU A 1 83 ? 0.123 -3.840 2.829 1.00 86.94 83 LEU A CA 1
ATOM 657 C C . LEU A 1 83 ? -0.347 -4.511 4.119 1.00 86.94 83 LEU A C 1
ATOM 659 O O . LEU A 1 83 ? -0.595 -3.828 5.109 1.00 86.94 83 LEU A O 1
ATOM 663 N N . GLU A 1 84 ? -0.440 -5.837 4.105 1.00 89.38 84 GLU A N 1
ATOM 664 C CA . GLU A 1 84 ? -0.854 -6.632 5.255 1.00 89.38 84 GLU A CA 1
ATOM 665 C C . GLU A 1 84 ? 0.154 -6.545 6.407 1.00 89.38 84 GLU A C 1
ATOM 667 O O . GLU A 1 84 ? -0.253 -6.289 7.538 1.00 89.38 84 GLU A O 1
ATOM 672 N N . ASP A 1 85 ? 1.454 -6.639 6.125 1.00 89.69 85 ASP A N 1
ATOM 673 C CA . ASP A 1 85 ? 2.536 -6.467 7.100 1.00 89.69 85 ASP A CA 1
ATOM 674 C C . ASP A 1 85 ? 2.506 -5.067 7.721 1.00 89.69 85 ASP A C 1
ATOM 676 O O . ASP A 1 85 ? 2.627 -4.905 8.935 1.00 89.69 85 ASP A O 1
ATOM 680 N N . MET A 1 86 ? 2.307 -4.037 6.889 1.00 87.62 86 MET A N 1
ATOM 681 C CA . MET A 1 86 ? 2.214 -2.652 7.350 1.00 87.62 86 MET A CA 1
ATOM 682 C C . MET A 1 86 ? 1.041 -2.467 8.315 1.00 87.62 86 MET A C 1
ATOM 684 O O . MET A 1 86 ? 1.197 -1.781 9.319 1.00 87.62 86 MET A O 1
ATOM 688 N N . ILE A 1 87 ? -0.116 -3.060 8.015 1.00 88.69 87 ILE A N 1
ATOM 689 C CA . ILE A 1 87 ? -1.313 -2.984 8.859 1.00 88.69 87 ILE A CA 1
ATOM 690 C C . ILE A 1 87 ? -1.132 -3.800 10.143 1.00 88.69 87 ILE A C 1
ATOM 692 O O . ILE A 1 87 ? -1.442 -3.314 11.228 1.00 88.69 87 ILE A O 1
ATOM 696 N N . SER A 1 88 ? -0.607 -5.019 10.029 1.00 87.00 88 SER A N 1
ATOM 697 C CA . SER A 1 88 ? -0.430 -5.943 11.155 1.00 87.00 88 SER A CA 1
ATOM 698 C C . SER A 1 88 ? 0.622 -5.454 12.152 1.00 87.00 88 SER A C 1
ATOM 700 O O . SER A 1 88 ? 0.534 -5.759 13.336 1.00 87.00 88 SER A O 1
ATOM 702 N N . GLY A 1 89 ? 1.599 -4.662 11.699 1.00 86.06 89 GLY A N 1
ATOM 703 C CA . GLY A 1 89 ? 2.600 -4.030 12.560 1.00 86.06 89 GLY A CA 1
ATOM 704 C C . GLY A 1 89 ? 2.096 -2.827 13.370 1.00 86.06 89 GLY A C 1
ATOM 705 O O . GLY A 1 89 ? 2.861 -2.265 14.154 1.00 86.06 89 GLY A O 1
ATOM 706 N N . MET A 1 90 ? 0.845 -2.389 13.191 1.00 85.94 90 MET A N 1
ATOM 707 C CA . MET A 1 90 ? 0.287 -1.250 13.926 1.00 85.94 90 MET A CA 1
ATOM 708 C C . MET A 1 90 ? -0.267 -1.684 15.287 1.00 85.94 90 MET A C 1
ATOM 710 O O . MET A 1 90 ? -1.055 -2.615 15.385 1.00 85.94 90 MET A O 1
ATOM 714 N N . THR A 1 91 ? 0.091 -0.965 16.352 1.00 83.69 91 THR A N 1
ATOM 715 C CA . THR A 1 91 ? -0.240 -1.350 17.739 1.00 83.69 91 THR A CA 1
ATOM 716 C C . THR A 1 91 ? -1.604 -0.866 18.240 1.00 83.69 91 THR A C 1
ATOM 718 O O . THR A 1 91 ? -2.094 -1.364 19.248 1.00 83.69 91 THR A O 1
ATOM 721 N N . ARG A 1 92 ? -2.239 0.104 17.567 1.00 87.50 92 ARG A N 1
ATOM 722 C CA . ARG A 1 92 ? -3.501 0.747 18.012 1.00 87.50 92 ARG A CA 1
ATOM 723 C C . ARG A 1 92 ? -4.705 0.431 17.122 1.00 87.50 92 ARG A C 1
ATOM 725 O O . ARG A 1 92 ? -5.706 1.154 17.123 1.00 87.50 92 ARG A O 1
ATOM 732 N N . CYS A 1 93 ? -4.616 -0.637 16.344 1.00 91.25 93 CYS A N 1
ATOM 733 C CA . CYS A 1 93 ? -5.720 -1.140 15.543 1.00 91.25 93 CYS A CA 1
ATOM 734 C C . CYS A 1 93 ? -5.615 -2.651 15.358 1.00 91.25 93 CYS A C 1
ATOM 736 O O . CYS A 1 93 ? -4.559 -3.237 15.565 1.00 91.25 93 CYS A O 1
ATOM 738 N N . HIS A 1 94 ? -6.707 -3.264 14.916 1.00 91.25 94 HIS A N 1
ATOM 739 C CA . HIS A 1 94 ? -6.720 -4.647 14.456 1.00 91.25 94 HIS A CA 1
ATOM 740 C C . HIS A 1 94 ? -7.354 -4.731 13.068 1.00 91.25 94 HIS A C 1
ATOM 742 O O . HIS A 1 94 ? -8.284 -3.984 12.742 1.00 91.25 94 HIS A O 1
ATOM 748 N N . LEU A 1 95 ? -6.832 -5.638 12.244 1.00 92.69 95 LEU A N 1
ATOM 749 C CA . LEU A 1 95 ? -7.432 -5.984 10.964 1.00 92.69 95 LEU A CA 1
ATOM 750 C C . LEU A 1 95 ? -8.745 -6.733 11.228 1.00 92.69 95 LEU A C 1
ATOM 752 O O . LEU A 1 95 ? -8.748 -7.763 11.895 1.00 92.69 95 LEU A O 1
ATOM 756 N N . VAL A 1 96 ? -9.853 -6.195 10.726 1.00 94.38 96 VAL A N 1
ATOM 757 C CA . VAL A 1 96 ? -11.191 -6.791 10.847 1.00 94.38 96 VAL A CA 1
ATOM 758 C C . VAL A 1 96 ? -11.485 -7.696 9.662 1.00 94.38 96 VAL A C 1
ATOM 760 O O . VAL A 1 96 ? -11.996 -8.795 9.842 1.00 94.38 96 VAL A O 1
ATOM 763 N N . ASP A 1 97 ? -11.178 -7.227 8.453 1.00 94.50 97 ASP A N 1
ATOM 764 C CA . ASP A 1 97 ? -11.461 -7.963 7.226 1.00 94.50 97 ASP A CA 1
ATOM 765 C C . ASP A 1 97 ? -10.463 -7.614 6.118 1.00 94.50 97 ASP A C 1
ATOM 767 O O . ASP A 1 97 ? -9.903 -6.509 6.076 1.00 94.50 97 ASP A O 1
ATOM 771 N N . ARG A 1 98 ? -10.264 -8.561 5.198 1.00 94.69 98 ARG A N 1
ATOM 772 C CA . ARG A 1 98 ? -9.433 -8.399 4.007 1.00 94.69 98 ARG A CA 1
ATOM 773 C C . ARG A 1 98 ? -10.124 -8.979 2.776 1.00 94.69 98 ARG A C 1
ATOM 775 O O . ARG A 1 98 ? -10.563 -10.125 2.752 1.00 94.69 98 ARG A O 1
ATOM 782 N N . GLY A 1 99 ? -10.129 -8.203 1.699 1.00 94.38 99 GLY A N 1
ATOM 783 C CA . GLY A 1 99 ? -10.659 -8.604 0.403 1.00 94.38 99 GLY A CA 1
ATOM 784 C C . GLY A 1 99 ? -9.661 -8.311 -0.704 1.00 94.38 99 GLY A C 1
ATOM 785 O O . GLY A 1 99 ? -9.461 -7.156 -1.066 1.00 94.38 99 GLY A O 1
ATOM 786 N N . ILE A 1 100 ? -9.065 -9.350 -1.283 1.00 93.44 100 ILE A N 1
ATOM 787 C CA . ILE A 1 100 ? -8.174 -9.225 -2.441 1.00 93.44 100 ILE A CA 1
ATOM 788 C C . ILE A 1 100 ? -8.896 -9.809 -3.648 1.00 93.44 100 ILE A C 1
ATOM 790 O O . ILE A 1 100 ? -9.211 -10.997 -3.678 1.00 93.44 100 ILE A O 1
ATOM 794 N N . LYS A 1 101 ? -9.168 -8.975 -4.653 1.00 93.81 101 LYS A N 1
ATOM 795 C CA . LYS A 1 101 ? -9.852 -9.400 -5.880 1.00 93.81 101 LYS A CA 1
ATOM 796 C C . LYS A 1 101 ? -8.965 -9.178 -7.084 1.00 93.81 101 LYS A C 1
ATOM 798 O O . LYS A 1 101 ? -8.502 -8.066 -7.326 1.00 93.81 101 LYS A O 1
ATOM 803 N N . GLU A 1 102 ? -8.762 -10.220 -7.877 1.00 90.81 102 GLU A N 1
ATOM 804 C CA . GLU A 1 102 ? -8.072 -10.077 -9.150 1.00 90.81 102 GLU A CA 1
ATOM 805 C C . GLU A 1 102 ? -8.919 -9.264 -10.136 1.00 90.81 1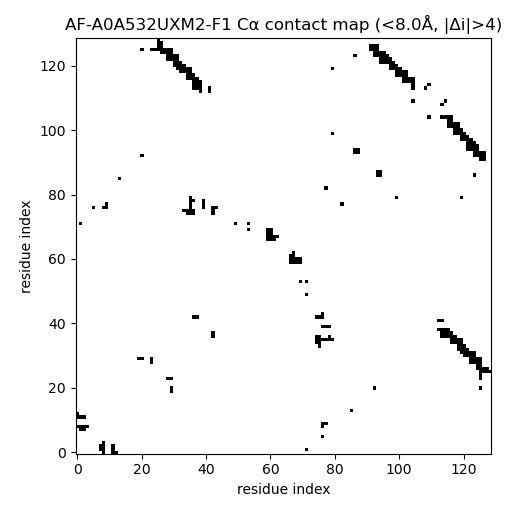02 GLU A C 1
ATOM 807 O O . GLU A 1 102 ? -10.145 -9.392 -10.212 1.00 90.81 102 GLU A O 1
ATOM 812 N N . LYS A 1 103 ? -8.257 -8.384 -10.884 1.00 88.94 103 LYS A N 1
ATOM 813 C CA . LYS A 1 103 ? -8.887 -7.523 -11.878 1.00 88.94 103 LYS A CA 1
ATOM 814 C C . LYS A 1 103 ? -8.256 -7.735 -13.236 1.00 88.94 103 LYS A C 1
ATOM 816 O O . LYS A 1 103 ? -7.043 -7.879 -13.381 1.00 88.94 103 LYS A O 1
ATOM 821 N N . ARG A 1 104 ? -9.107 -7.667 -14.260 1.00 85.19 104 ARG A N 1
ATOM 822 C CA . ARG A 1 104 ? -8.651 -7.648 -15.646 1.00 85.19 104 ARG A CA 1
ATOM 823 C C . ARG A 1 104 ? -7.800 -6.406 -15.888 1.00 85.19 104 ARG A C 1
ATOM 825 O O . ARG A 1 104 ? -8.131 -5.300 -15.465 1.00 85.19 104 ARG A O 1
ATOM 83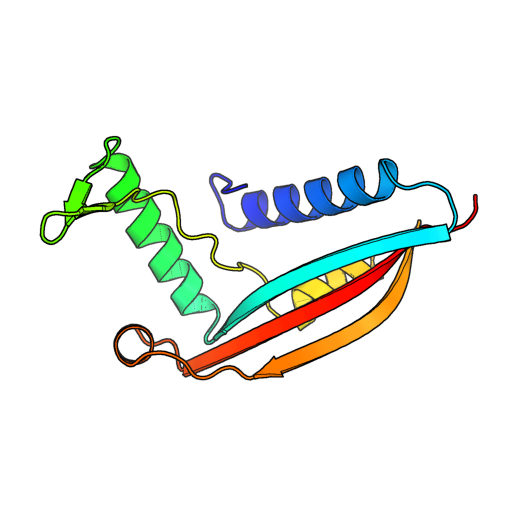2 N N . ILE A 1 105 ? -6.705 -6.620 -16.598 1.00 82.75 105 ILE A N 1
ATOM 833 C CA . ILE A 1 105 ? -5.758 -5.583 -16.986 1.00 82.75 105 ILE A CA 1
ATOM 834 C C . ILE A 1 105 ? -6.016 -5.236 -18.447 1.00 82.75 105 ILE A C 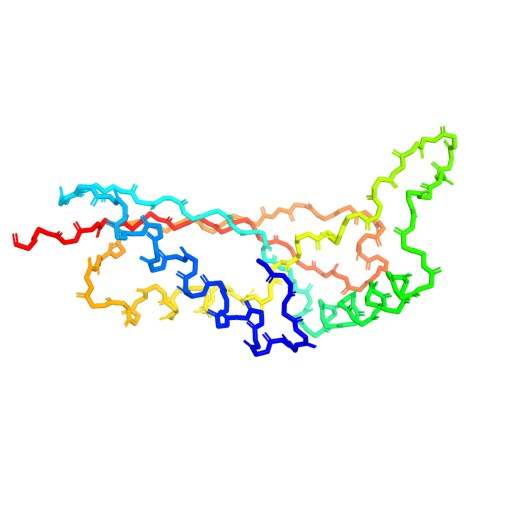1
ATOM 836 O O . ILE A 1 105 ? -6.181 -6.137 -19.271 1.00 82.75 105 ILE A O 1
ATOM 840 N N . GLY A 1 106 ? -6.035 -3.942 -18.764 1.00 80.94 106 GLY A N 1
ATOM 841 C CA . GLY A 1 106 ? -6.152 -3.474 -20.142 1.00 80.94 106 GLY A CA 1
ATOM 842 C C . GLY A 1 106 ? -4.934 -3.856 -20.988 1.00 80.94 106 GLY A C 1
ATOM 843 O O . GLY A 1 106 ? -3.819 -3.986 -20.479 1.00 80.94 106 GLY A O 1
ATOM 844 N N . THR A 1 107 ? -5.132 -3.993 -22.296 1.00 78.94 107 THR A N 1
ATOM 845 C CA . THR A 1 107 ? -4.104 -4.440 -23.251 1.00 78.94 107 THR A CA 1
ATOM 846 C C . THR A 1 107 ? -2.826 -3.602 -23.189 1.00 78.94 107 THR A C 1
ATOM 848 O O . THR A 1 107 ? -1.732 -4.158 -23.166 1.00 78.94 107 THR A O 1
ATOM 851 N N . LEU A 1 108 ? -2.945 -2.277 -23.057 1.00 74.62 108 LEU A N 1
ATOM 852 C CA . LEU A 1 108 ? -1.793 -1.374 -22.964 1.00 74.62 108 LEU A CA 1
ATOM 853 C C . LEU A 1 108 ? -0.909 -1.665 -21.741 1.00 74.62 108 LEU A C 1
ATOM 855 O O . LEU A 1 108 ? 0.314 -1.651 -21.833 1.00 74.62 108 LEU A O 1
ATOM 859 N N . MET A 1 109 ? -1.519 -1.968 -20.594 1.00 73.50 109 MET A N 1
ATOM 860 C CA . MET A 1 109 ? -0.776 -2.311 -19.380 1.00 73.50 109 MET A CA 1
ATOM 861 C C . MET A 1 109 ? -0.089 -3.677 -19.504 1.00 73.50 109 MET A C 1
ATOM 863 O O . MET A 1 109 ? 1.029 -3.831 -19.018 1.00 73.50 109 MET A O 1
ATOM 867 N N . ARG A 1 110 ? -0.711 -4.640 -20.201 1.00 79.56 110 ARG A N 1
ATOM 868 C CA . ARG A 1 110 ? -0.073 -5.930 -20.517 1.00 79.56 110 ARG A CA 1
ATOM 869 C C . ARG A 1 110 ? 1.156 -5.759 -21.403 1.00 79.56 110 ARG A C 1
ATOM 871 O O . ARG A 1 110 ? 2.187 -6.360 -21.119 1.00 79.56 110 ARG A O 1
ATOM 878 N N . LEU A 1 111 ? 1.064 -4.906 -22.426 1.00 78.00 111 LEU A N 1
ATOM 879 C CA . LEU A 1 111 ? 2.195 -4.555 -23.295 1.00 78.00 111 LEU A CA 1
ATOM 880 C C . LEU A 1 111 ? 3.312 -3.848 -22.521 1.00 78.00 111 LEU A C 1
ATOM 882 O O . LEU A 1 111 ? 4.485 -4.121 -22.743 1.00 78.00 111 LEU A O 1
ATOM 886 N N . ALA A 1 112 ? 2.954 -3.019 -21.540 1.00 72.19 112 ALA A N 1
ATOM 887 C CA . ALA A 1 112 ? 3.897 -2.421 -20.598 1.00 72.19 112 ALA A CA 1
ATOM 888 C C . ALA A 1 112 ? 4.437 -3.417 -19.546 1.00 72.19 112 ALA A C 1
ATOM 890 O O . ALA A 1 112 ? 4.994 -2.995 -18.537 1.00 72.19 112 ALA A O 1
ATOM 891 N N . GLY A 1 113 ? 4.250 -4.727 -19.742 1.00 77.69 113 GLY A N 1
ATOM 892 C CA . GLY A 1 113 ? 4.795 -5.799 -18.909 1.00 77.69 113 GLY A CA 1
ATOM 893 C C . GLY A 1 113 ? 4.060 -6.059 -17.592 1.00 77.69 113 GLY A C 1
ATOM 894 O O . GLY A 1 113 ? 4.533 -6.869 -16.793 1.00 77.69 113 GLY A O 1
ATOM 895 N N . ILE A 1 114 ? 2.905 -5.429 -17.350 1.00 82.31 114 ILE A N 1
ATOM 896 C CA . ILE A 1 114 ? 2.056 -5.728 -16.189 1.00 82.31 114 ILE A CA 1
ATOM 897 C C . ILE A 1 114 ? 1.255 -7.001 -16.475 1.00 82.31 114 ILE A C 1
ATOM 899 O O . ILE A 1 114 ? 0.423 -7.048 -17.378 1.00 82.31 114 ILE A O 1
ATOM 903 N N . ARG A 1 115 ? 1.479 -8.038 -15.669 1.00 85.00 115 ARG A N 1
ATOM 904 C CA . ARG A 1 115 ? 0.867 -9.362 -15.839 1.00 85.00 115 ARG A CA 1
ATOM 905 C C . ARG A 1 115 ? -0.364 -9.578 -14.971 1.00 85.00 115 ARG A C 1
ATOM 907 O O . ARG A 1 115 ? -1.297 -10.231 -15.422 1.00 85.00 115 ARG A O 1
ATOM 914 N N . ARG A 1 116 ? -0.378 -9.024 -13.752 1.00 86.50 116 ARG A N 1
ATOM 915 C CA . ARG A 1 116 ? -1.491 -9.170 -12.796 1.00 86.50 116 ARG A CA 1
ATOM 916 C C . ARG A 1 116 ? -1.840 -7.842 -12.134 1.00 86.50 116 ARG A C 1
ATOM 918 O O . ARG A 1 116 ? -0.949 -7.044 -11.847 1.00 86.50 116 ARG A O 1
ATOM 925 N N . ARG A 1 117 ? -3.128 -7.624 -11.870 1.00 87.75 117 ARG A N 1
ATOM 926 C CA . ARG A 1 117 ? -3.632 -6.547 -11.014 1.00 87.75 117 ARG A CA 1
ATOM 927 C C . ARG A 1 117 ? -4.600 -7.139 -10.002 1.00 87.75 117 ARG A C 1
ATOM 929 O O . ARG A 1 117 ? -5.488 -7.897 -10.381 1.00 87.75 117 ARG A O 1
ATOM 936 N N . THR A 1 118 ? -4.462 -6.752 -8.746 1.00 89.38 118 THR A N 1
ATOM 937 C CA . THR A 1 118 ? -5.458 -7.005 -7.708 1.00 89.38 118 THR A CA 1
ATOM 938 C C . THR A 1 118 ? -5.956 -5.681 -7.155 1.00 89.38 118 THR A C 1
ATOM 940 O O . THR A 1 118 ? -5.186 -4.734 -7.047 1.00 89.38 118 THR A O 1
ATOM 943 N N . ASP A 1 119 ? -7.234 -5.607 -6.815 1.00 90.19 119 ASP A N 1
ATOM 944 C CA . ASP A 1 119 ? -7.751 -4.552 -5.952 1.00 90.19 119 ASP A CA 1
ATOM 945 C C . ASP A 1 119 ? -7.817 -5.134 -4.538 1.00 90.19 119 ASP A C 1
ATOM 947 O O . ASP A 1 119 ? -8.516 -6.125 -4.299 1.00 90.19 119 ASP A O 1
ATOM 951 N N . SER A 1 120 ? -7.043 -4.545 -3.633 1.00 91.00 120 SER A N 1
ATOM 952 C CA . SER A 1 120 ? -6.879 -5.015 -2.262 1.00 91.00 120 SER A CA 1
ATOM 953 C C . SER A 1 120 ? -7.597 -4.062 -1.325 1.00 91.00 120 SER A C 1
ATOM 955 O O . SER A 1 120 ? -7.379 -2.853 -1.365 1.00 91.00 120 SER A O 1
ATOM 957 N N . THR A 1 121 ? -8.494 -4.612 -0.520 1.00 93.69 121 THR A N 1
ATOM 958 C CA . THR A 1 121 ? -9.295 -3.888 0.462 1.00 93.69 121 THR A CA 1
ATOM 959 C C . THR A 1 121 ? -8.960 -4.420 1.841 1.00 93.69 121 THR A C 1
ATOM 961 O O . THR A 1 121 ? -9.027 -5.627 2.059 1.00 93.69 121 THR A O 1
ATOM 964 N N . PHE A 1 122 ? -8.633 -3.527 2.764 1.00 93.44 122 PHE A N 1
ATOM 965 C CA . PHE A 1 122 ? -8.411 -3.855 4.165 1.00 93.44 122 PHE A CA 1
ATOM 966 C C . PHE A 1 122 ? -9.327 -2.997 5.025 1.00 93.44 12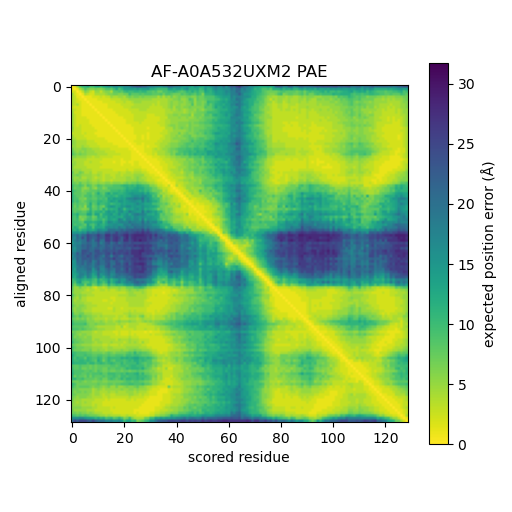2 PHE A C 1
ATOM 968 O O . PHE A 1 122 ? -9.392 -1.779 4.845 1.00 93.44 122 PHE A O 1
ATOM 975 N N . ILE A 1 123 ? -10.026 -3.635 5.958 1.00 94.81 123 ILE A N 1
ATOM 976 C CA . ILE A 1 123 ? -10.845 -2.960 6.958 1.00 94.81 123 ILE A CA 1
ATOM 977 C C . ILE A 1 123 ? -10.112 -3.075 8.283 1.00 94.81 123 ILE A C 1
ATOM 979 O O . ILE A 1 123 ? -9.937 -4.167 8.815 1.00 94.81 123 ILE A O 1
ATOM 983 N N . VAL A 1 124 ? -9.684 -1.939 8.815 1.00 94.62 124 VAL A N 1
ATOM 984 C CA . VAL A 1 124 ? -8.983 -1.838 10.095 1.00 94.62 124 VAL A CA 1
ATOM 985 C C . VAL A 1 124 ? -9.864 -1.123 11.097 1.00 94.62 124 VAL A C 1
ATOM 987 O O . VAL A 1 124 ? -10.469 -0.104 10.773 1.00 94.62 124 VAL A O 1
ATOM 990 N N . ARG A 1 125 ? -9.919 -1.624 12.328 1.00 94.62 125 ARG A N 1
ATOM 991 C CA . ARG A 1 125 ? -10.661 -0.992 13.418 1.00 94.62 125 ARG A CA 1
ATOM 992 C C . ARG A 1 125 ? -9.701 -0.439 14.451 1.00 94.62 125 ARG A C 1
ATOM 994 O O . ARG A 1 125 ? -8.799 -1.141 14.906 1.00 94.62 125 ARG A O 1
ATOM 1001 N N . LYS A 1 126 ? -9.905 0.821 14.832 1.00 94.81 126 LYS A N 1
ATOM 1002 C CA . LYS A 1 126 ? -9.155 1.460 15.913 1.00 94.81 126 LYS A CA 1
ATOM 1003 C C . LYS A 1 126 ? -9.489 0.779 17.236 1.00 94.81 126 LYS A C 1
ATOM 1005 O O . LYS A 1 126 ? -10.668 0.570 17.537 1.00 94.81 126 LYS A O 1
ATOM 1010 N N . CYS A 1 127 ? -8.464 0.462 18.019 1.00 91.12 127 CYS A N 1
ATOM 1011 C CA . CYS A 1 127 ? -8.655 -0.067 19.363 1.00 91.12 127 CYS A CA 1
ATOM 1012 C C . CYS A 1 127 ? -9.433 0.934 20.229 1.00 91.12 127 CYS A C 1
ATOM 1014 O O . CYS A 1 127 ? -9.443 2.141 19.972 1.00 91.12 127 CYS A O 1
ATOM 1016 N N . GLN A 1 128 ? -10.141 0.413 21.222 1.00 80.56 128 GLN A N 1
ATOM 1017 C CA . GLN A 1 128 ? -10.659 1.242 22.297 1.00 80.56 128 GLN A CA 1
ATOM 1018 C C . GLN A 1 128 ? -9.494 1.434 23.264 1.00 80.56 128 GLN A C 1
ATOM 1020 O O . GLN A 1 128 ? -9.003 0.442 23.794 1.00 80.56 128 GLN A O 1
ATOM 1025 N N . ASP A 1 129 ? -8.970 2.659 23.348 1.00 65.62 129 ASP A N 1
ATOM 1026 C CA . ASP A 1 129 ? -8.067 3.021 24.445 1.00 65.62 129 ASP A CA 1
ATOM 1027 C C . ASP A 1 129 ? -8.865 3.069 25.756 1.00 65.62 129 ASP A C 1
ATOM 1029 O O . ASP A 1 129 ? -10.041 3.513 25.697 1.00 65.62 129 ASP A O 1
#

Secondary structure (DSSP, 8-state):
---SSHHHHHHHHHHHHHHHHHHS-TT-EEEEEEEEEESHHHHHHHHHHHHHHHHH--S-EEETTEEE---------S-HHHHHHHHHT-TTEEEEEEEEEEEPPPHHHHHTT--EEEEEEEEEEE---

Mean predicted aligned error: 8.91 Å

Radius of gyration: 16.79 Å; Cα contacts (8 Å, |Δi|>4): 176; chains: 1; bounding box: 27×32×53 Å

pLDDT: mean 77.56, std 15.64, range [39.12, 96.0]

Nearest PDB structures (foldseek):
  2efj-assembly1_A-2  TM=5.385E-01  e=3.456E+00  Coffea canephora
  6qb7-assembly1_E  TM=3.188E-01  e=5.355E-01  Homo sapiens
  6qb7-assembly1_D  TM=3.193E-01  e=7.775E-01  Homo sapiens
  6qb7-assembly1_C  TM=3.188E-01  e=9.369E-01  Homo sapiens
  7u0h-assembly1_P  TM=2.660E-01  e=8.804E-01  Saccharomyces cerevisiae BY4741

Sequence (129 aa):
MVGKTRRQSRDNASLAVTHALNLLKPGGHLIIIEPVFYPVFMMGVVFYVKRFVTKVTSNRIQILGKWNNIGAPVVSYFTNEQLEDMISGMTRCHLVDRGIKEKRIGTLMRLAGIRRRTDSTFIVRKCQD

Solvent-accessible surface area (backbone atoms only — not comparable to full-atom values): 7558 Å² total; per-residue (Å²): 107,90,43,98,43,73,66,49,23,49,54,46,45,53,50,51,52,52,54,55,55,68,73,45,57,70,62,33,74,49,78,48,77,48,55,29,54,30,54,63,66,54,55,49,53,52,49,52,53,49,52,53,47,48,73,76,49,81,58,74,45,69,58,94,91,39,81,37,72,81,58,80,77,90,65,51,91,46,52,72,64,55,49,48,52,60,55,70,69,41,91,65,43,46,80,74,47,78,48,76,41,80,45,90,73,56,70,70,49,43,75,69,61,41,77,47,35,30,45,35,36,39,36,32,30,30,46,72,127